Protein AF-A0A9P0ZNU1-F1 (afdb_monomer_lite)

Radius of gyration: 53.96 Å; chains: 1; bounding box: 95×59×157 Å

InterPro domains:
  IPR004827 Basic-leucine zipper domain [PF00170] (21-75)
  IPR004827 Basic-leucine zipper domain [PS00036] (26-41)
  IPR004827 Basic-leucine zipper domain [PS50217] (21-84)
  IPR004827 Basic-leucine zipper domain [SM00338] (19-83)
  IPR045314 G-box binding factor 1-like, bZIP domain, plant [cd14702] (24-75)
  IPR046347 Basic-leucine zipper domain superfamily [SSF57959] (23-77)

Foldseek 3Di:
DDDDDPDDDPPPVVVVVVVVVVVVVVCVVVVVVVVVVVVVVVVVVVVVVVVVVVVVVVVVVVVVVVVVVVVVVVVVVVVVVVVVVVVVVVVVVVVVVVVVVLVVLVVVVVVVPPDDDPDDDPPSVVCSVCVPPPPDPPDDPPDPCPPDDDD

Sequence (151 aa):
MSGTGKGGSSTCSEDEGRIEEEKRRKRMISNREAARRSRMKKQKLVADVTAEIGRLEAANSEIAVQIDEMSERYAVVAGQNSVLRAQELELGERLKCLNEVINQTSENADMEVGIRDDNDGDVTGCLLKRPWQIRFPILPIHAASSGLFKF

pLDDT: mean 80.41, std 20.68, range [43.19, 98.81]

Structure (mmCIF, N/CA/C/O backbone):
data_AF-A0A9P0ZNU1-F1
#
_entry.id   AF-A0A9P0ZNU1-F1
#
loop_
_atom_site.group_PDB
_atom_site.id
_atom_site.type_symbol
_atom_site.label_atom_id
_atom_site.label_alt_id
_atom_site.label_comp_id
_atom_site.label_asym_id
_atom_site.label_entity_id
_atom_site.label_seq_id
_atom_site.pdbx_PDB_ins_code
_atom_site.Cartn_x
_atom_site.Cartn_y
_atom_site.Cartn_z
_atom_site.occupancy
_atom_site.B_iso_or_equiv
_atom_site.auth_seq_id
_atom_site.auth_comp_id
_atom_site.auth_asym_id
_atom_site.auth_atom_id
_atom_site.pdbx_PDB_model_num
ATOM 1 N N . MET A 1 1 ? -25.022 -14.710 99.695 1.00 43.91 1 MET A N 1
ATOM 2 C CA . MET A 1 1 ? -24.036 -14.393 98.643 1.00 43.91 1 MET A CA 1
ATOM 3 C C . MET A 1 1 ? -24.737 -14.469 97.300 1.00 43.91 1 MET A C 1
ATOM 5 O O . MET A 1 1 ? -25.428 -15.445 97.058 1.00 43.91 1 MET A O 1
ATOM 9 N N . SER A 1 2 ? -24.543 -13.421 96.501 1.00 48.19 2 SER A N 1
ATOM 10 C CA . SER A 1 2 ? -24.620 -13.384 95.035 1.00 48.19 2 SER A CA 1
ATOM 11 C C . SER A 1 2 ? -25.975 -13.628 94.368 1.00 48.19 2 SER A C 1
ATOM 13 O O . SER A 1 2 ? -26.430 -14.752 94.191 1.00 48.19 2 SER A O 1
ATOM 15 N N . GLY A 1 3 ? -26.572 -12.517 93.931 1.00 59.84 3 GLY A N 1
ATOM 16 C CA . GLY A 1 3 ? -27.643 -12.511 92.948 1.00 59.84 3 GLY A CA 1
ATOM 17 C C . GLY A 1 3 ? -27.156 -12.865 91.545 1.00 59.84 3 GLY A C 1
ATOM 18 O O . GLY A 1 3 ? -25.962 -12.887 91.249 1.00 59.84 3 GLY A O 1
ATOM 19 N N . THR A 1 4 ? -28.109 -13.113 90.659 1.00 54.53 4 THR A N 1
ATOM 20 C CA . THR A 1 4 ? -27.866 -13.176 89.219 1.00 54.53 4 THR A CA 1
ATOM 21 C C . THR A 1 4 ? -29.057 -12.521 88.54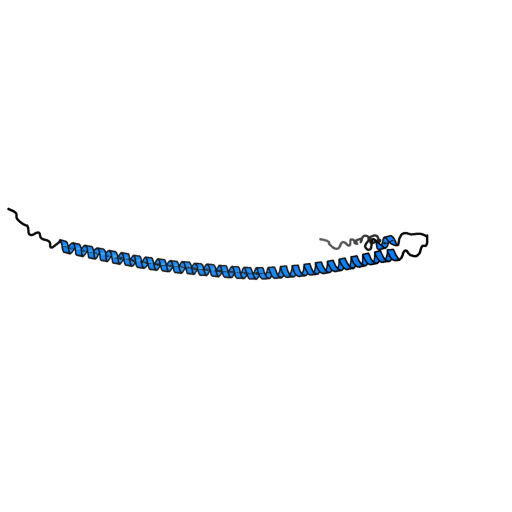3 1.00 54.53 4 THR A C 1
ATOM 23 O O . THR A 1 4 ? -30.175 -13.035 88.547 1.00 54.53 4 THR A O 1
ATOM 26 N N . GLY A 1 5 ? -28.818 -11.298 88.071 1.00 44.94 5 GLY A N 1
ATOM 27 C CA . GLY A 1 5 ? -29.798 -10.475 87.388 1.00 44.94 5 GLY A CA 1
ATOM 28 C C . GLY A 1 5 ? -30.218 -11.122 86.077 1.00 44.94 5 GLY A C 1
ATOM 29 O O . GLY A 1 5 ? -29.388 -11.491 85.247 1.00 44.94 5 GLY A O 1
ATOM 30 N N . LYS A 1 6 ? -31.530 -11.229 85.890 1.00 52.47 6 LYS A N 1
ATOM 31 C CA . LYS A 1 6 ? -32.159 -11.54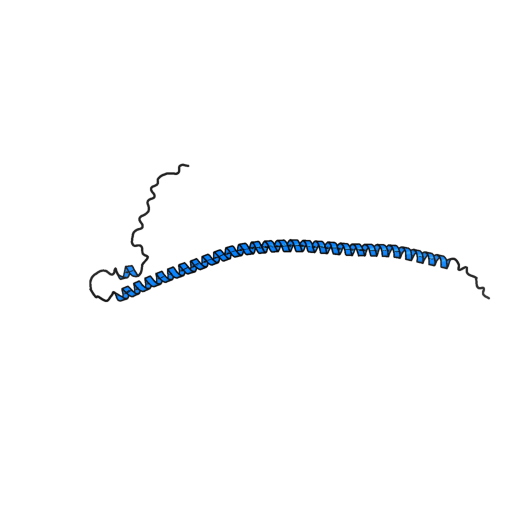8 84.615 1.00 52.47 6 LYS A CA 1
ATOM 32 C C . LYS A 1 6 ? -32.032 -10.309 83.725 1.00 52.47 6 LYS A C 1
ATOM 34 O O . LYS A 1 6 ? -32.871 -9.416 83.764 1.00 52.47 6 LYS A O 1
ATOM 39 N N . GLY A 1 7 ? -30.912 -10.222 83.011 1.00 45.34 7 GLY A N 1
ATOM 40 C CA . GLY A 1 7 ? -30.660 -9.188 82.014 1.00 45.34 7 GLY A CA 1
ATOM 41 C C . GLY A 1 7 ? -31.633 -9.347 80.852 1.00 45.34 7 GLY A C 1
ATOM 42 O O . GLY A 1 7 ? -31.682 -10.399 80.217 1.00 45.34 7 GLY A O 1
ATOM 43 N N . GLY A 1 8 ? -32.432 -8.311 80.603 1.00 54.59 8 GLY A N 1
ATOM 44 C CA . GLY A 1 8 ? -33.243 -8.209 79.399 1.00 54.59 8 GLY A CA 1
ATOM 45 C C . GLY A 1 8 ? -32.334 -8.224 78.174 1.00 54.59 8 GLY A C 1
ATOM 46 O O . GLY A 1 8 ? -31.553 -7.302 77.971 1.00 54.59 8 GLY A O 1
ATOM 47 N N . SER A 1 9 ? -32.432 -9.278 77.370 1.00 56.62 9 SER A N 1
ATOM 48 C CA . SER A 1 9 ? -31.778 -9.381 76.067 1.00 56.62 9 SER A CA 1
ATOM 49 C C . SER A 1 9 ? -32.861 -9.610 75.021 1.00 56.62 9 SER A C 1
ATOM 51 O O . SER A 1 9 ? -33.109 -10.730 74.592 1.00 56.62 9 SER A O 1
ATOM 53 N N . SER A 1 10 ? -33.594 -8.546 74.700 1.00 55.69 10 SER A N 1
ATOM 54 C CA . SER A 1 10 ? -34.576 -8.551 73.606 1.00 55.69 10 SER A CA 1
ATOM 55 C C . SER A 1 10 ? -34.302 -7.453 72.578 1.00 55.69 10 SER A C 1
ATOM 57 O O . SER A 1 10 ? -34.916 -7.459 71.523 1.00 55.69 10 SER A O 1
ATOM 59 N N . THR A 1 11 ? -33.372 -6.532 72.853 1.00 53.53 11 THR A N 1
ATOM 60 C CA . THR A 1 11 ? -33.060 -5.388 71.980 1.00 53.53 11 THR A CA 1
ATOM 61 C C . THR A 1 11 ? -31.822 -5.606 71.103 1.00 53.53 11 THR A C 1
ATOM 63 O O . THR A 1 11 ? -31.613 -4.859 70.156 1.00 53.53 11 THR A O 1
ATOM 66 N N . CYS A 1 12 ? -30.998 -6.623 71.386 1.00 56.50 12 CYS A N 1
ATOM 67 C CA . CYS A 1 12 ? -29.738 -6.862 70.669 1.00 56.50 12 CYS A CA 1
ATOM 68 C C . CYS A 1 12 ? -29.957 -7.545 69.303 1.00 56.50 12 CYS A C 1
ATOM 70 O O . CYS A 1 12 ? -29.311 -7.215 68.315 1.00 56.50 12 CYS A O 1
ATOM 72 N N . SER A 1 13 ? -30.924 -8.464 69.223 1.00 65.38 13 SER A N 1
ATOM 73 C CA . SER A 1 13 ? -31.186 -9.272 68.022 1.00 65.38 13 SER A CA 1
ATOM 74 C C . SER A 1 13 ? -31.839 -8.480 66.881 1.00 65.38 13 SER A C 1
ATOM 76 O O . SER A 1 13 ? -31.627 -8.777 65.707 1.00 65.38 13 SER A O 1
ATOM 78 N N . GLU A 1 14 ? -32.632 -7.461 67.214 1.00 69.38 14 GLU A N 1
ATOM 79 C CA . GLU A 1 14 ? -33.300 -6.601 66.229 1.00 69.38 14 GLU A CA 1
ATOM 80 C C . GLU A 1 14 ? -32.313 -5.646 65.544 1.00 69.38 14 GLU A C 1
ATOM 82 O O . GLU A 1 14 ? -32.436 -5.370 64.348 1.00 69.38 14 GLU A O 1
ATOM 87 N N . ASP A 1 15 ? -31.301 -5.176 66.277 1.00 77.06 15 ASP A N 1
ATOM 88 C CA . ASP A 1 15 ? -30.279 -4.269 65.751 1.00 77.06 15 ASP A CA 1
ATOM 89 C C . ASP A 1 15 ? -29.310 -5.000 64.803 1.00 77.06 15 ASP A C 1
ATOM 91 O O . ASP A 1 15 ? -28.988 -4.505 63.721 1.00 77.06 15 ASP A O 1
ATOM 95 N N . GLU A 1 16 ? -28.946 -6.248 65.123 1.00 81.88 16 GLU A N 1
ATOM 96 C CA . GLU A 1 16 ? -28.164 -7.116 64.230 1.00 81.88 16 GLU A CA 1
ATOM 97 C C . GLU A 1 16 ? -28.880 -7.385 62.893 1.00 81.88 16 GLU A C 1
ATOM 99 O O . GLU A 1 16 ? -28.259 -7.315 61.825 1.00 81.88 16 GLU A O 1
ATOM 104 N N . GLY A 1 17 ? -30.197 -7.624 62.924 1.00 87.56 17 GLY A N 1
ATOM 105 C CA . GLY A 1 17 ? -31.010 -7.819 61.719 1.00 87.56 17 GLY A CA 1
ATOM 106 C C . GLY A 1 17 ? -31.052 -6.582 60.816 1.00 87.56 17 GLY A C 1
ATOM 107 O O . GLY A 1 17 ? -30.893 -6.694 59.596 1.00 87.56 17 GLY A O 1
ATOM 108 N N . ARG A 1 18 ? -31.186 -5.386 61.407 1.00 88.62 18 ARG A N 1
ATOM 109 C CA . ARG A 1 18 ? -31.174 -4.107 60.673 1.00 88.62 18 ARG A CA 1
ATOM 110 C C . ARG A 1 18 ? -29.815 -3.819 60.035 1.00 88.62 18 ARG A C 1
ATOM 112 O O . ARG A 1 18 ? -29.761 -3.366 58.890 1.00 88.62 18 ARG A O 1
ATOM 119 N N . ILE A 1 19 ? -28.718 -4.123 60.731 1.00 92.25 19 ILE A N 1
ATOM 120 C CA . ILE A 1 19 ? -27.353 -3.969 60.204 1.00 92.25 19 ILE A CA 1
ATOM 121 C C . ILE A 1 19 ? -27.114 -4.909 59.011 1.00 92.25 19 ILE A C 1
ATOM 123 O O . ILE A 1 19 ? -26.535 -4.498 57.999 1.00 92.25 19 ILE A O 1
ATOM 127 N N . GLU A 1 20 ? -27.559 -6.166 59.087 1.00 93.62 20 GLU A N 1
ATOM 128 C CA . GLU A 1 20 ? -27.447 -7.115 57.971 1.00 93.62 20 GLU A CA 1
ATOM 129 C C . GLU A 1 20 ? -28.285 -6.694 56.756 1.00 93.62 20 GLU A C 1
ATOM 131 O O . GLU A 1 20 ? -27.804 -6.766 55.615 1.00 93.62 20 GLU A O 1
ATOM 136 N N . GLU A 1 21 ? -29.499 -6.184 56.973 1.00 94.75 21 GLU A N 1
ATOM 137 C CA . GLU A 1 21 ? -30.337 -5.638 55.903 1.00 94.75 21 GLU A CA 1
ATOM 138 C C . GLU A 1 21 ? -29.675 -4.425 55.230 1.00 94.75 21 GLU A C 1
ATOM 140 O O . GLU A 1 21 ? -29.601 -4.350 53.997 1.00 94.75 21 GLU A O 1
ATOM 145 N N . GLU A 1 22 ? -29.097 -3.511 56.011 1.00 95.62 22 GLU A N 1
ATOM 146 C CA . GLU A 1 22 ? -28.383 -2.352 55.480 1.00 95.62 22 GLU A CA 1
ATOM 147 C C . GLU A 1 22 ? -27.141 -2.768 54.672 1.00 95.62 22 GLU A C 1
ATOM 149 O O . GLU A 1 22 ? -26.922 -2.282 53.554 1.00 95.62 22 GLU A O 1
ATOM 154 N N . LYS A 1 23 ? -26.350 -3.730 55.171 1.00 96.56 23 LYS A N 1
ATOM 155 C CA . LYS A 1 23 ? -25.220 -4.320 54.431 1.00 96.56 23 LYS A CA 1
ATOM 156 C C . LYS A 1 23 ? -25.685 -4.978 53.134 1.00 96.56 23 LYS A C 1
ATOM 158 O O . LYS A 1 23 ? -25.010 -4.858 52.108 1.00 96.56 23 LYS A O 1
ATOM 163 N N . ARG A 1 24 ? -26.815 -5.692 53.144 1.00 96.06 24 ARG A N 1
ATOM 164 C CA . ARG A 1 24 ? -27.396 -6.312 51.943 1.00 96.06 24 ARG A CA 1
ATOM 165 C C . ARG A 1 24 ? -27.806 -5.249 5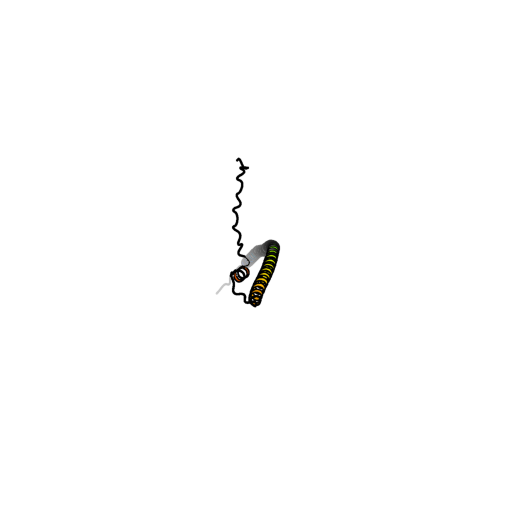0.927 1.00 96.06 24 ARG A C 1
ATOM 167 O O . ARG A 1 24 ? -27.450 -5.366 49.754 1.00 96.06 24 ARG A O 1
ATOM 174 N N . ARG A 1 25 ? -28.473 -4.181 51.372 1.00 96.62 25 ARG A N 1
ATOM 175 C CA . ARG A 1 25 ? -28.855 -3.040 50.528 1.00 96.62 25 ARG A CA 1
ATOM 176 C C . ARG A 1 25 ? -27.629 -2.376 49.899 1.00 96.62 25 ARG A C 1
ATOM 178 O O . ARG A 1 25 ? -27.599 -2.191 48.682 1.00 96.62 25 ARG A O 1
ATOM 185 N N . LYS A 1 26 ? -26.588 -2.093 50.690 1.00 97.44 26 LYS A N 1
ATOM 186 C CA . LYS A 1 26 ? -25.308 -1.539 50.206 1.00 97.44 26 LYS A CA 1
ATOM 187 C C . LYS A 1 26 ? -24.640 -2.457 49.176 1.00 97.44 26 LYS A C 1
ATOM 189 O O . LYS A 1 26 ? -24.207 -1.980 48.127 1.00 97.44 26 LYS A O 1
ATOM 194 N N . ARG A 1 27 ? -24.622 -3.776 49.415 1.00 97.25 27 ARG A N 1
ATOM 195 C CA . ARG A 1 27 ? -24.100 -4.774 48.461 1.00 97.25 27 ARG A CA 1
ATOM 196 C C . ARG A 1 27 ? -24.875 -4.781 47.144 1.00 97.25 27 ARG A C 1
ATOM 198 O O . ARG A 1 27 ? -24.242 -4.813 46.094 1.00 97.25 27 ARG A O 1
ATOM 205 N N . MET A 1 28 ? -26.206 -4.693 47.175 1.00 97.81 28 MET A N 1
ATOM 206 C CA . MET A 1 28 ? -27.012 -4.630 45.948 1.00 97.81 28 MET A CA 1
ATOM 207 C C . MET A 1 28 ? -26.718 -3.376 45.121 1.00 97.81 28 MET A C 1
ATOM 209 O O . MET A 1 28 ? -26.584 -3.471 43.904 1.00 97.81 28 MET A O 1
ATOM 213 N N . ILE A 1 29 ? -26.568 -2.215 45.765 1.00 97.56 29 ILE A N 1
ATOM 214 C CA . ILE A 1 29 ? -26.241 -0.962 45.068 1.00 97.56 29 ILE A CA 1
ATOM 215 C C . ILE A 1 29 ? -24.830 -1.037 44.471 1.00 97.56 29 ILE A C 1
ATOM 217 O O . ILE A 1 29 ? -24.657 -0.796 43.277 1.00 97.56 29 ILE A O 1
ATOM 221 N N . SER A 1 30 ? -23.841 -1.448 45.270 1.00 98.19 30 SER A N 1
ATOM 222 C CA . SER A 1 30 ? -22.449 -1.571 44.823 1.00 98.19 30 SER A CA 1
ATOM 223 C C . SER A 1 30 ? -22.293 -2.588 43.688 1.00 98.19 30 SER A C 1
ATOM 225 O O . SER A 1 30 ? -21.665 -2.289 42.673 1.00 98.19 30 SER A O 1
ATOM 227 N N . ASN A 1 31 ? -22.928 -3.761 43.791 1.00 98.38 31 ASN A N 1
ATOM 228 C CA . ASN A 1 31 ? -22.892 -4.779 42.741 1.00 98.38 31 ASN A CA 1
ATOM 229 C C . ASN A 1 31 ? -23.581 -4.292 41.460 1.00 98.38 31 ASN A C 1
ATOM 231 O O . ASN A 1 31 ? -23.035 -4.458 40.370 1.00 98.38 31 ASN A O 1
ATOM 235 N N . ARG A 1 32 ? -24.730 -3.614 41.584 1.00 98.19 32 ARG A N 1
ATOM 236 C CA . ARG A 1 32 ? -25.414 -2.999 40.440 1.00 98.19 32 ARG A CA 1
ATOM 237 C C . ARG A 1 32 ? -24.505 -2.006 39.723 1.00 98.19 32 ARG A C 1
ATOM 239 O O . ARG A 1 32 ? -24.425 -2.012 38.494 1.00 98.19 32 ARG A O 1
ATOM 246 N N . GLU A 1 33 ? -23.798 -1.171 40.473 1.00 98.25 33 GLU A N 1
ATOM 247 C CA . GLU A 1 33 ? -22.872 -0.201 39.902 1.00 98.25 33 GLU A CA 1
ATOM 248 C C . GLU A 1 33 ? -21.618 -0.865 39.316 1.00 98.25 33 GLU A C 1
ATOM 250 O O . GLU A 1 33 ? -21.144 -0.462 38.254 1.00 98.25 33 GLU A O 1
ATOM 255 N N . ALA A 1 34 ? -21.101 -1.921 39.946 1.00 98.12 34 ALA A N 1
ATOM 256 C CA . ALA A 1 34 ? -19.994 -2.717 39.423 1.00 98.12 34 ALA A CA 1
ATOM 257 C C . ALA A 1 34 ? -20.368 -3.411 38.103 1.00 98.12 34 ALA A C 1
ATOM 259 O O . ALA A 1 34 ? -19.616 -3.336 37.132 1.00 98.12 34 ALA A O 1
ATOM 260 N 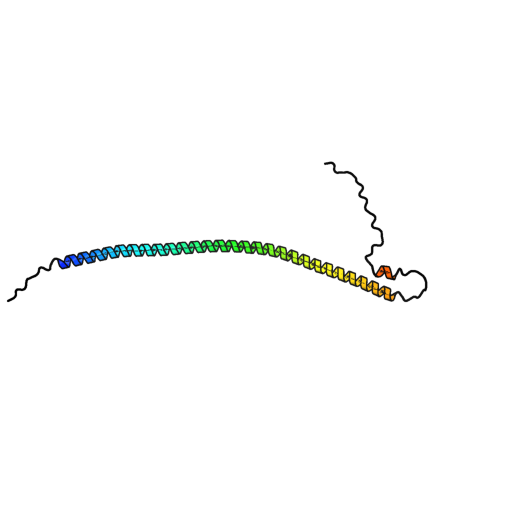N . ALA A 1 35 ? -21.559 -4.010 38.021 1.00 98.31 35 ALA A N 1
ATOM 261 C CA . ALA A 1 35 ? -22.080 -4.616 36.800 1.00 98.31 35 ALA A CA 1
ATOM 262 C C . ALA A 1 35 ? -22.245 -3.573 35.685 1.00 98.31 35 ALA A C 1
ATOM 264 O O . ALA A 1 35 ? -21.835 -3.817 34.549 1.00 98.31 35 ALA A O 1
ATOM 265 N N . ARG A 1 36 ? -22.774 -2.381 36.007 1.00 98.44 36 ARG A N 1
ATOM 266 C CA . ARG A 1 36 ? -22.858 -1.262 35.056 1.00 98.44 36 ARG A CA 1
ATOM 267 C C . ARG A 1 36 ? -21.471 -0.848 34.559 1.00 98.44 36 ARG A C 1
ATOM 269 O O . ARG A 1 36 ? -21.272 -0.767 33.351 1.00 98.44 36 ARG A O 1
ATOM 276 N N . ARG A 1 37 ? -20.510 -0.625 35.463 1.00 98.50 37 ARG A N 1
ATOM 277 C CA . ARG A 1 37 ? -19.126 -0.253 35.116 1.00 98.50 37 ARG A CA 1
ATOM 278 C C . ARG A 1 37 ? -18.451 -1.306 34.240 1.00 98.50 37 ARG A C 1
ATOM 280 O O . ARG A 1 37 ? -17.814 -0.953 33.253 1.00 98.50 37 ARG A O 1
ATOM 287 N N . SER A 1 38 ? -18.646 -2.584 34.553 1.00 98.56 38 SER A N 1
ATOM 288 C CA . SER A 1 38 ? -18.120 -3.699 33.761 1.00 98.56 38 SER A CA 1
ATOM 289 C C . SER A 1 38 ? -18.692 -3.709 32.338 1.00 98.56 38 SER A C 1
ATOM 291 O O . SER A 1 38 ? -17.933 -3.765 31.368 1.00 98.56 38 SER A O 1
ATOM 293 N N . ARG A 1 39 ? -20.017 -3.543 32.190 1.00 98.50 39 ARG A N 1
ATOM 294 C CA . ARG A 1 39 ? -20.670 -3.430 30.873 1.00 98.50 39 ARG A CA 1
ATOM 295 C C . ARG A 1 39 ? -20.146 -2.236 30.077 1.00 98.50 39 ARG A C 1
ATOM 297 O O . ARG A 1 39 ? -19.776 -2.411 28.921 1.00 98.50 39 ARG A O 1
ATOM 304 N N . MET A 1 40 ? -20.043 -1.061 30.703 1.00 98.50 40 MET A N 1
ATOM 305 C CA . MET A 1 40 ? -19.509 0.142 30.052 1.00 98.50 40 MET A CA 1
ATOM 306 C C . MET A 1 40 ? -18.057 -0.044 29.599 1.00 98.50 40 MET A C 1
ATOM 308 O O . MET A 1 40 ? -17.718 0.332 28.481 1.00 98.50 40 MET A O 1
ATOM 312 N N . LYS A 1 41 ? -17.202 -0.667 30.424 1.00 98.56 41 LYS A N 1
ATOM 313 C CA . LYS A 1 41 ? -15.807 -0.958 30.058 1.00 98.56 41 LYS A CA 1
ATOM 314 C C . LYS A 1 41 ? -15.729 -1.876 28.837 1.00 98.56 41 LYS A C 1
ATOM 316 O O . LYS A 1 41 ? -14.944 -1.612 27.932 1.00 98.56 41 LYS A O 1
ATOM 321 N N . LYS A 1 42 ? -16.556 -2.927 28.793 1.00 98.56 42 LYS A N 1
ATOM 322 C CA . LYS A 1 42 ? -16.610 -3.842 27.644 1.00 98.56 42 LYS A CA 1
ATOM 323 C C . LYS A 1 42 ? -17.124 -3.141 26.384 1.00 98.56 42 LYS A C 1
ATOM 325 O O . LYS A 1 42 ? -16.554 -3.344 25.321 1.00 98.56 42 LYS A O 1
ATOM 330 N N . GLN A 1 43 ? -18.148 -2.295 26.504 1.00 98.62 43 GLN A N 1
ATOM 331 C CA . GLN A 1 43 ? -18.674 -1.523 25.375 1.00 98.62 43 GLN A CA 1
ATOM 332 C C . GLN A 1 43 ? -17.630 -0.550 24.816 1.00 98.62 43 GLN A C 1
ATOM 334 O O . GLN A 1 43 ? -17.464 -0.480 23.603 1.00 98.62 43 GLN A O 1
ATOM 339 N N . LYS A 1 44 ? -16.889 0.142 25.691 1.00 98.50 44 LYS A N 1
ATOM 340 C CA . LYS A 1 44 ? -15.789 1.016 25.276 1.00 98.50 44 LYS A CA 1
ATOM 341 C C . LYS A 1 44 ? -14.708 0.239 24.524 1.00 98.50 44 LYS A C 1
ATOM 343 O O . LYS A 1 44 ? -14.342 0.645 23.436 1.00 98.50 44 LYS A O 1
ATOM 348 N N . LEU A 1 45 ? -14.268 -0.907 25.049 1.00 98.69 45 LEU A N 1
ATOM 349 C CA . LEU A 1 45 ? -13.262 -1.735 24.376 1.00 98.69 45 LEU A CA 1
ATOM 350 C C . LEU A 1 45 ? -13.709 -2.167 22.970 1.00 98.69 45 LEU A C 1
ATOM 352 O O . LEU A 1 45 ? -12.917 -2.125 22.037 1.00 98.69 45 LEU A O 1
ATOM 356 N N . VAL A 1 46 ? -14.973 -2.573 22.816 1.00 98.69 46 VAL A N 1
ATOM 357 C CA . VAL A 1 46 ? -15.522 -2.939 21.501 1.00 98.69 46 VAL A CA 1
ATOM 358 C C . VAL A 1 46 ? -15.511 -1.739 20.553 1.00 98.69 46 VAL A C 1
ATOM 360 O O . VAL A 1 46 ? -15.112 -1.890 19.401 1.00 98.69 46 VAL A O 1
ATOM 363 N N . ALA A 1 47 ? -15.908 -0.556 21.026 1.00 98.69 47 ALA A N 1
ATOM 364 C CA . ALA A 1 47 ? -15.875 0.664 20.224 1.00 98.69 47 ALA A CA 1
ATOM 365 C C . ALA A 1 47 ? -14.442 1.040 19.811 1.00 98.69 47 ALA A C 1
ATOM 367 O O . ALA A 1 47 ? -14.208 1.304 18.635 1.00 98.69 47 ALA A O 1
ATOM 368 N N . ASP A 1 48 ? -13.491 0.990 20.747 1.00 98.69 48 ASP A N 1
ATOM 369 C CA . ASP A 1 48 ? -12.083 1.317 20.508 1.00 98.69 48 ASP A CA 1
ATOM 370 C C . ASP A 1 48 ? -11.471 0.375 19.451 1.00 98.69 48 ASP A C 1
ATOM 372 O O . ASP A 1 48 ? -10.851 0.835 18.495 1.00 98.69 48 ASP A O 1
ATOM 376 N N . VAL A 1 49 ? -11.703 -0.941 19.560 1.00 98.69 49 VAL A N 1
ATOM 377 C CA . VAL A 1 49 ? -11.210 -1.920 18.570 1.00 98.69 49 VAL A CA 1
ATOM 378 C C . VAL A 1 49 ? -11.892 -1.746 17.212 1.00 98.69 49 VAL A C 1
ATOM 380 O O . VAL A 1 49 ? -11.233 -1.855 16.185 1.00 98.69 49 VAL A O 1
ATOM 383 N N . THR A 1 50 ? -13.191 -1.442 17.180 1.00 98.69 50 THR A N 1
ATOM 384 C CA . THR A 1 50 ? -13.912 -1.195 15.917 1.00 98.69 50 THR A CA 1
ATOM 385 C C . THR A 1 50 ? -13.371 0.046 15.204 1.00 98.69 50 THR A C 1
ATOM 387 O O . THR A 1 50 ? -13.184 0.028 13.990 1.00 98.69 50 THR A O 1
ATOM 390 N N . ALA A 1 51 ? -13.078 1.112 15.955 1.00 98.69 51 ALA A N 1
ATOM 391 C CA . ALA A 1 51 ? -12.456 2.313 15.410 1.00 98.69 51 ALA A CA 1
ATOM 392 C C . ALA A 1 51 ? -11.056 2.019 14.854 1.00 98.69 51 ALA A C 1
ATOM 394 O O . ALA A 1 51 ? -10.709 2.498 13.775 1.00 98.69 51 ALA A O 1
ATOM 395 N N . GLU A 1 52 ? -10.274 1.195 15.555 1.00 98.75 52 GLU A N 1
ATOM 396 C CA . GLU A 1 52 ? -8.940 0.804 15.105 1.00 98.75 52 GLU A CA 1
ATOM 397 C C . GLU A 1 52 ? -8.977 -0.056 13.835 1.00 98.75 52 GLU A C 1
ATOM 399 O O . GLU A 1 52 ? -8.176 0.170 12.931 1.00 98.75 52 GLU A O 1
ATOM 404 N N . ILE A 1 53 ? -9.938 -0.979 13.718 1.00 98.81 53 ILE A N 1
ATOM 405 C CA . ILE A 1 53 ? -10.170 -1.736 12.478 1.00 98.81 53 ILE A CA 1
ATOM 406 C C . ILE A 1 53 ? -10.437 -0.774 11.320 1.00 98.81 53 ILE A C 1
ATOM 408 O O . ILE A 1 53 ? -9.735 -0.840 10.317 1.00 98.81 53 ILE A O 1
ATOM 412 N N . GLY A 1 54 ? -11.367 0.173 11.480 1.00 98.69 54 GLY A N 1
ATOM 413 C CA . GLY A 1 54 ? -11.675 1.142 10.423 1.00 98.69 54 GLY A CA 1
ATOM 414 C C . GLY A 1 54 ? -10.472 2.009 10.033 1.00 98.69 54 GLY A C 1
ATOM 415 O O . GLY A 1 54 ? -10.248 2.277 8.854 1.00 98.69 54 GLY A O 1
ATOM 416 N N . ARG A 1 55 ? -9.644 2.408 11.008 1.00 98.75 55 ARG A N 1
ATOM 417 C CA . ARG A 1 55 ? -8.395 3.143 10.751 1.00 98.75 55 ARG A CA 1
ATOM 418 C C . ARG A 1 55 ? -7.405 2.308 9.935 1.00 98.75 55 ARG A C 1
ATOM 420 O O . ARG A 1 55 ? -6.786 2.829 9.009 1.00 98.75 55 ARG A O 1
ATOM 427 N N . LEU A 1 56 ? -7.242 1.033 10.286 1.00 98.81 56 LEU A N 1
ATOM 428 C CA . LEU A 1 56 ? -6.348 0.114 9.583 1.00 98.81 56 LEU A CA 1
ATOM 429 C C . LEU A 1 56 ? -6.855 -0.216 8.177 1.00 98.81 56 LEU A C 1
ATOM 431 O O . LEU A 1 56 ? -6.052 -0.259 7.253 1.00 98.81 56 LEU A O 1
ATOM 435 N N . GLU A 1 57 ? -8.162 -0.397 7.993 1.00 98.81 57 GLU A N 1
ATOM 436 C CA . GLU A 1 57 ? -8.776 -0.610 6.678 1.00 98.81 57 GLU A CA 1
ATOM 437 C C . GLU A 1 57 ? -8.552 0.589 5.751 1.00 98.81 57 GLU A C 1
ATOM 439 O O . GLU A 1 57 ? -8.129 0.410 4.608 1.00 98.81 57 GLU A O 1
ATOM 444 N N . ALA A 1 58 ? -8.749 1.812 6.256 1.00 98.62 58 ALA A N 1
ATOM 445 C CA . ALA A 1 58 ? -8.480 3.031 5.498 1.00 98.62 58 ALA A CA 1
ATOM 446 C C . ALA A 1 58 ? -6.998 3.145 5.103 1.00 98.62 58 ALA A C 1
ATOM 448 O O . ALA A 1 58 ? -6.690 3.371 3.934 1.00 98.62 58 ALA A O 1
ATOM 449 N N . ALA A 1 59 ? -6.083 2.918 6.052 1.00 98.62 59 ALA A N 1
ATOM 450 C CA . ALA A 1 59 ? -4.646 2.943 5.782 1.00 98.62 59 ALA A CA 1
ATOM 451 C C . ALA A 1 59 ? -4.226 1.862 4.771 1.00 98.62 59 ALA A C 1
ATOM 453 O O . ALA A 1 59 ? -3.403 2.115 3.897 1.00 98.62 59 ALA A O 1
ATOM 454 N N . ASN A 1 60 ? -4.804 0.662 4.857 1.00 98.69 60 ASN A N 1
ATOM 455 C CA . ASN A 1 60 ? -4.515 -0.420 3.921 1.00 98.69 60 ASN A CA 1
ATOM 456 C C . ASN A 1 60 ? -4.999 -0.081 2.502 1.00 98.69 60 ASN A C 1
ATOM 458 O O . ASN A 1 60 ? -4.274 -0.291 1.534 1.00 98.69 60 ASN A O 1
ATOM 462 N N . SER A 1 61 ? -6.192 0.510 2.379 1.00 98.56 61 SER A N 1
ATOM 463 C CA . SER A 1 61 ? -6.702 0.992 1.092 1.00 98.56 61 SER A CA 1
ATOM 464 C C . SER A 1 61 ? -5.816 2.086 0.494 1.00 98.56 61 SER A C 1
ATOM 466 O O . SER A 1 61 ? -5.591 2.090 -0.712 1.00 98.56 61 SER A O 1
ATOM 468 N N . GLU A 1 62 ? -5.314 3.010 1.312 1.00 98.62 62 GLU A N 1
ATOM 469 C CA . GLU A 1 62 ? -4.404 4.063 0.855 1.00 98.62 62 GLU A CA 1
ATOM 470 C C . GLU A 1 62 ? -3.074 3.479 0.359 1.00 98.62 62 GLU A C 1
ATOM 472 O O . GLU A 1 62 ? -2.612 3.825 -0.727 1.00 98.62 62 GLU A O 1
ATOM 477 N N . ILE A 1 63 ? -2.487 2.543 1.112 1.00 98.69 63 ILE A N 1
ATOM 478 C CA . ILE A 1 63 ? -1.252 1.852 0.718 1.00 98.69 63 ILE A CA 1
ATOM 479 C C . ILE A 1 63 ? -1.448 1.091 -0.597 1.00 98.69 63 ILE A C 1
ATOM 481 O O . ILE A 1 63 ? -0.571 1.139 -1.455 1.00 98.69 63 ILE A O 1
ATOM 485 N N . ALA A 1 64 ? -2.589 0.422 -0.787 1.00 98.69 64 ALA A N 1
ATOM 486 C CA . ALA A 1 64 ? -2.887 -0.282 -2.032 1.00 98.69 64 ALA A CA 1
ATOM 487 C C . ALA A 1 64 ? -2.871 0.669 -3.243 1.00 98.69 64 ALA A C 1
ATOM 489 O O . ALA A 1 64 ? -2.195 0.389 -4.229 1.00 98.69 64 ALA A O 1
ATOM 490 N N . VAL A 1 65 ? -3.514 1.837 -3.131 1.00 98.62 65 VAL A N 1
ATOM 491 C CA . VAL A 1 65 ? -3.494 2.862 -4.190 1.00 98.62 65 VAL A CA 1
ATOM 492 C C . VAL A 1 65 ? -2.070 3.351 -4.471 1.00 98.62 65 VAL A C 1
ATOM 494 O O . VAL A 1 65 ? -1.680 3.485 -5.629 1.00 98.62 65 VAL A O 1
ATOM 497 N N . GLN A 1 66 ? -1.264 3.577 -3.429 1.00 98.62 66 GLN A N 1
ATOM 498 C CA . GLN A 1 66 ? 0.133 3.993 -3.596 1.00 98.62 66 GLN A CA 1
ATOM 499 C C . GLN A 1 66 ? 0.983 2.922 -4.294 1.00 98.62 66 GLN A C 1
ATOM 501 O O . GLN A 1 66 ? 1.863 3.260 -5.088 1.00 98.62 66 GLN A O 1
ATOM 506 N N . ILE A 1 67 ? 0.737 1.639 -4.014 1.00 98.69 67 ILE A N 1
ATOM 507 C CA . ILE A 1 67 ? 1.416 0.521 -4.682 1.00 98.69 67 ILE A CA 1
ATOM 508 C C . ILE A 1 67 ? 1.070 0.500 -6.169 1.00 98.69 67 ILE A C 1
ATOM 510 O O . ILE A 1 67 ? 1.976 0.349 -6.992 1.00 98.69 67 ILE A O 1
ATOM 514 N N . ASP A 1 68 ? -0.202 0.676 -6.518 1.00 98.56 68 ASP A N 1
ATOM 515 C CA . ASP A 1 68 ? -0.651 0.679 -7.911 1.00 98.56 68 ASP A CA 1
ATOM 516 C C . ASP A 1 68 ? -0.020 1.843 -8.686 1.00 98.56 68 ASP A C 1
ATOM 518 O O . ASP A 1 68 ? 0.602 1.636 -9.732 1.00 98.56 68 ASP A O 1
ATOM 522 N N . GLU A 1 69 ? -0.071 3.053 -8.123 1.00 98.50 69 GLU A N 1
ATOM 523 C CA . GLU A 1 69 ? 0.551 4.240 -8.715 1.00 98.50 69 GLU A CA 1
ATOM 524 C C . GLU A 1 69 ? 2.067 4.055 -8.890 1.00 98.50 69 GLU A C 1
ATOM 526 O O . GLU A 1 69 ? 2.653 4.421 -9.915 1.00 98.50 69 GLU A O 1
ATOM 531 N N . MET A 1 70 ? 2.732 3.458 -7.896 1.00 98.62 70 MET A N 1
ATOM 532 C CA . MET A 1 70 ? 4.167 3.213 -7.979 1.00 98.62 70 MET A CA 1
ATOM 533 C C . MET A 1 70 ? 4.533 2.134 -8.987 1.00 98.62 70 MET A C 1
ATOM 535 O O . MET A 1 70 ? 5.563 2.254 -9.653 1.00 98.62 70 MET A O 1
ATOM 539 N N . SER A 1 71 ? 3.687 1.121 -9.136 1.00 98.62 71 SER A N 1
ATOM 540 C CA . SER A 1 71 ? 3.850 0.067 -10.134 1.00 98.62 71 SER A CA 1
ATOM 541 C C . SER A 1 71 ? 3.733 0.627 -11.551 1.00 98.62 71 SER A C 1
ATOM 543 O O . SER A 1 71 ? 4.561 0.304 -12.405 1.00 98.62 71 SER A O 1
ATOM 545 N N . GLU A 1 72 ? 2.779 1.532 -11.794 1.00 98.50 72 GLU A N 1
ATOM 546 C CA . GLU A 1 72 ? 2.647 2.230 -13.076 1.00 98.50 72 GLU A CA 1
ATOM 547 C C . GLU A 1 72 ? 3.883 3.089 -13.377 1.00 98.50 72 GLU A C 1
ATOM 549 O O . GLU A 1 72 ? 4.499 2.957 -14.440 1.00 98.50 72 GLU A O 1
ATOM 554 N N . ARG A 1 73 ? 4.322 3.914 -12.416 1.00 98.56 73 ARG A N 1
ATOM 555 C CA . ARG A 1 73 ? 5.541 4.728 -12.564 1.00 98.56 73 ARG A CA 1
ATOM 556 C C . ARG A 1 73 ? 6.778 3.866 -12.825 1.00 98.56 73 ARG A C 1
ATOM 558 O O . ARG A 1 73 ? 7.602 4.210 -13.673 1.00 98.56 73 ARG A O 1
ATOM 565 N N . TYR A 1 74 ? 6.906 2.738 -12.129 1.00 98.69 74 TYR A N 1
ATOM 566 C CA . TYR A 1 74 ? 7.999 1.794 -12.344 1.00 98.69 74 TYR A CA 1
ATOM 567 C C . TYR A 1 74 ? 7.975 1.207 -13.759 1.00 98.69 74 TYR A C 1
ATOM 569 O O . TYR A 1 74 ? 9.019 1.158 -14.408 1.00 98.69 74 TYR A O 1
ATOM 577 N N . ALA A 1 75 ? 6.802 0.818 -14.269 1.00 98.62 75 ALA A N 1
ATOM 578 C CA . ALA A 1 75 ? 6.664 0.279 -15.620 1.00 98.62 75 ALA A CA 1
ATOM 579 C C . ALA A 1 75 ? 7.126 1.280 -16.693 1.00 98.62 75 ALA A C 1
ATOM 581 O O . ALA A 1 75 ? 7.839 0.900 -17.625 1.00 98.62 75 ALA A O 1
ATOM 582 N N . VAL A 1 76 ? 6.801 2.567 -16.527 1.00 98.56 76 VAL A N 1
ATOM 583 C CA . VAL A 1 76 ? 7.269 3.636 -17.425 1.00 98.56 76 VAL A CA 1
ATOM 584 C C . VAL A 1 76 ? 8.796 3.728 -17.423 1.00 98.56 76 VAL A C 1
ATOM 586 O O . VAL A 1 76 ? 9.420 3.705 -18.487 1.00 98.56 76 VAL A O 1
ATOM 589 N N . VAL A 1 77 ? 9.415 3.786 -16.241 1.00 98.62 77 VAL A N 1
ATOM 590 C CA . VAL A 1 77 ? 10.879 3.878 -16.108 1.00 98.62 77 VAL A CA 1
ATOM 591 C C . VAL A 1 77 ? 11.569 2.624 -16.653 1.00 98.62 77 VAL A C 1
ATOM 593 O O . VAL A 1 77 ? 12.590 2.727 -17.333 1.00 98.62 77 VAL A O 1
ATOM 596 N N . ALA A 1 78 ? 11.009 1.438 -16.409 1.00 98.69 78 ALA A N 1
ATOM 597 C CA . ALA A 1 78 ? 11.523 0.183 -16.948 1.00 98.69 78 ALA A CA 1
ATOM 598 C C . ALA A 1 78 ? 11.483 0.169 -18.486 1.00 98.69 78 ALA A C 1
ATOM 600 O O . ALA A 1 78 ? 12.464 -0.219 -19.124 1.00 98.69 78 ALA A O 1
ATOM 601 N N . GLY A 1 79 ? 10.395 0.664 -19.086 1.00 98.69 79 GLY A N 1
ATOM 602 C CA . GLY A 1 79 ? 10.280 0.830 -20.534 1.00 98.69 79 GLY A CA 1
ATOM 603 C C . GLY A 1 79 ? 11.338 1.781 -21.099 1.00 98.69 79 GLY A C 1
ATOM 604 O O . GLY A 1 79 ? 12.037 1.435 -22.051 1.00 98.69 79 GLY A O 1
ATOM 605 N N . GLN A 1 80 ? 11.529 2.943 -20.471 1.00 98.62 80 GLN A N 1
ATOM 606 C CA . GLN A 1 80 ? 12.580 3.893 -20.856 1.00 98.62 80 GLN A CA 1
ATOM 607 C C . GLN A 1 80 ? 13.980 3.273 -20.753 1.00 98.62 80 GLN A C 1
ATOM 609 O O . GLN A 1 80 ? 14.796 3.439 -21.659 1.00 98.62 80 GLN A O 1
ATOM 614 N N . ASN A 1 81 ? 14.255 2.511 -19.690 1.00 98.62 81 ASN A N 1
ATOM 615 C CA . ASN A 1 81 ? 15.530 1.815 -19.526 1.00 98.62 81 ASN A CA 1
ATOM 616 C C . ASN A 1 81 ? 15.768 0.799 -20.653 1.00 98.62 81 ASN A C 1
ATOM 618 O O . ASN A 1 81 ? 16.866 0.739 -21.202 1.00 98.62 81 ASN A O 1
ATOM 622 N N . SER A 1 82 ? 14.733 0.048 -21.042 1.00 98.69 82 SER A N 1
ATOM 623 C CA . SER A 1 82 ? 14.811 -0.899 -22.158 1.00 98.69 82 SER A CA 1
ATOM 624 C C . SER A 1 82 ? 15.152 -0.206 -23.478 1.00 98.69 82 SER A C 1
ATOM 626 O O . SER A 1 82 ? 15.973 -0.718 -24.236 1.00 98.69 82 SER A O 1
ATOM 628 N N . VAL A 1 83 ? 14.549 0.956 -23.752 1.00 98.62 83 VAL A N 1
ATOM 629 C CA . VAL A 1 83 ? 14.854 1.747 -24.956 1.00 98.62 83 VAL A CA 1
ATOM 630 C C . VAL A 1 83 ? 16.303 2.224 -24.938 1.00 98.62 83 VAL A C 1
ATOM 632 O O . VAL A 1 83 ? 17.009 2.054 -25.928 1.00 98.62 83 VAL A O 1
ATOM 635 N N . LEU A 1 84 ? 16.772 2.764 -23.810 1.00 98.75 84 LEU A N 1
ATOM 636 C CA . LEU A 1 84 ? 18.154 3.230 -23.676 1.00 98.75 84 LEU A CA 1
ATOM 637 C C . LEU A 1 84 ? 19.166 2.097 -23.882 1.00 98.75 84 LEU A C 1
ATOM 639 O O . LEU A 1 84 ? 20.154 2.291 -24.582 1.00 98.75 84 LEU A O 1
ATOM 643 N N . ARG A 1 85 ? 18.902 0.900 -23.342 1.00 98.62 85 ARG A N 1
ATOM 644 C CA . ARG A 1 85 ? 19.758 -0.278 -23.565 1.00 98.62 85 ARG A CA 1
ATOM 645 C C . ARG A 1 85 ? 19.771 -0.731 -25.024 1.00 98.62 85 ARG A C 1
ATOM 647 O O . ARG A 1 85 ? 20.816 -1.127 -25.528 1.00 98.62 85 ARG A O 1
ATOM 654 N N . ALA A 1 86 ? 18.631 -0.668 -25.713 1.00 98.56 86 ALA A N 1
ATOM 655 C CA . ALA A 1 86 ? 18.576 -0.979 -27.140 1.00 98.56 86 ALA A CA 1
ATOM 656 C C . ALA A 1 86 ? 19.394 0.029 -27.966 1.00 98.56 86 ALA A C 1
ATOM 658 O O . ALA A 1 86 ? 20.142 -0.370 -28.854 1.00 98.56 86 ALA A O 1
ATOM 659 N N . GLN A 1 87 ? 19.304 1.321 -27.635 1.00 98.56 87 GLN A N 1
ATOM 660 C CA . GLN A 1 87 ? 20.099 2.372 -28.276 1.00 98.56 87 GLN A CA 1
ATOM 661 C C . GLN A 1 87 ? 21.598 2.218 -27.996 1.00 98.56 87 GLN A C 1
ATOM 663 O O . GLN A 1 87 ? 22.407 2.384 -28.904 1.00 98.56 87 GLN A O 1
ATOM 668 N N . GLU A 1 88 ? 21.976 1.885 -26.760 1.00 98.50 88 GLU A N 1
ATOM 669 C CA . GLU A 1 88 ? 23.362 1.581 -26.393 1.00 98.50 88 GLU A CA 1
ATOM 670 C C . GLU A 1 88 ? 23.920 0.443 -27.255 1.00 98.50 88 GLU A C 1
ATOM 672 O O . GLU A 1 88 ? 25.003 0.580 -27.826 1.00 98.50 88 GLU A O 1
ATOM 677 N N . LEU A 1 89 ? 23.160 -0.649 -27.395 1.00 98.44 89 LEU A N 1
ATOM 678 C CA . LEU A 1 89 ? 23.555 -1.792 -28.212 1.00 98.44 89 LEU A CA 1
ATOM 679 C C . LEU A 1 89 ? 23.712 -1.402 -29.686 1.00 98.44 89 LEU A C 1
ATOM 681 O O . LEU A 1 89 ? 24.756 -1.677 -30.272 1.00 98.44 89 LEU A O 1
ATOM 685 N N . GLU A 1 90 ? 22.725 -0.714 -30.267 1.00 98.38 90 GLU A N 1
ATOM 686 C CA . GLU A 1 90 ? 22.771 -0.276 -31.667 1.00 98.38 90 GLU A CA 1
ATOM 687 C C . GLU A 1 90 ? 23.985 0.625 -31.941 1.00 98.38 90 GLU A C 1
ATOM 689 O O . GLU A 1 90 ? 24.705 0.444 -32.926 1.00 98.38 90 GLU A O 1
ATOM 694 N N . LEU A 1 91 ? 24.234 1.608 -31.071 1.00 98.50 91 LEU A N 1
ATOM 695 C CA . LEU A 1 91 ? 25.382 2.502 -31.206 1.00 98.50 91 LEU A CA 1
ATOM 696 C C . LEU A 1 91 ? 26.706 1.746 -31.042 1.00 98.50 91 LEU A C 1
ATOM 698 O O . LEU A 1 91 ? 27.654 2.021 -31.781 1.00 98.50 91 LEU A O 1
ATOM 702 N N . GLY A 1 92 ? 26.765 0.778 -30.124 1.00 98.31 92 GLY A N 1
ATOM 703 C CA . GLY A 1 92 ? 27.919 -0.099 -29.938 1.00 98.31 92 GLY A CA 1
ATOM 704 C C . GLY A 1 92 ? 28.215 -0.955 -31.172 1.00 98.31 92 GLY A C 1
ATOM 705 O O . GLY A 1 92 ? 29.364 -1.027 -31.610 1.00 98.31 92 GLY A O 1
ATOM 706 N N . GLU A 1 93 ? 27.187 -1.546 -31.782 1.00 98.19 93 GLU A N 1
ATOM 707 C CA . GLU A 1 93 ? 27.307 -2.312 -33.028 1.00 98.19 93 GLU A CA 1
ATOM 708 C C . GLU A 1 93 ? 27.775 -1.428 -34.185 1.00 98.19 93 GLU A C 1
ATOM 710 O O . GLU A 1 93 ? 28.742 -1.770 -34.867 1.00 98.19 93 GLU A O 1
ATOM 715 N N . ARG A 1 94 ? 27.172 -0.245 -34.365 1.00 97.81 94 ARG A N 1
ATOM 716 C CA . ARG A 1 94 ? 27.596 0.720 -35.393 1.00 97.81 94 ARG A CA 1
ATOM 717 C C . ARG A 1 94 ? 29.053 1.135 -35.220 1.00 97.81 94 ARG A C 1
ATOM 719 O O . ARG A 1 94 ? 29.794 1.179 -36.201 1.00 97.81 94 ARG A O 1
ATOM 726 N N . LEU A 1 95 ? 29.476 1.428 -33.989 1.00 97.50 95 LEU A N 1
ATOM 727 C CA . LEU A 1 95 ? 30.861 1.786 -33.689 1.00 97.50 95 LEU A CA 1
ATOM 728 C C . LEU A 1 95 ? 31.814 0.639 -34.033 1.00 97.50 95 LEU A C 1
ATOM 730 O O . LEU A 1 95 ? 32.852 0.872 -34.653 1.00 97.50 95 LEU A O 1
ATOM 734 N N . LYS A 1 96 ? 31.451 -0.596 -33.671 1.00 96.44 96 LYS A N 1
ATOM 735 C CA . LYS A 1 96 ? 32.234 -1.789 -33.993 1.00 96.44 96 LYS A CA 1
ATOM 736 C C . LYS A 1 96 ? 32.366 -1.976 -35.505 1.00 96.44 96 LYS A C 1
ATOM 738 O O . LYS A 1 96 ? 33.487 -2.124 -35.979 1.00 96.44 96 LYS A O 1
ATOM 743 N N . CYS A 1 97 ? 31.268 -1.886 -36.257 1.00 95.94 97 CYS A N 1
ATOM 744 C CA . CYS A 1 97 ? 31.292 -1.977 -37.718 1.00 95.94 97 CYS A CA 1
ATOM 745 C C . CYS A 1 97 ? 32.179 -0.896 -38.349 1.00 95.94 97 CYS A C 1
ATOM 747 O O . CYS A 1 97 ? 32.979 -1.192 -39.232 1.00 95.94 97 CYS A O 1
ATOM 749 N N . LEU A 1 98 ? 32.085 0.356 -37.886 1.00 93.88 98 LEU A N 1
ATOM 750 C CA . LEU A 1 98 ? 32.954 1.431 -38.373 1.00 93.88 98 LEU A CA 1
ATOM 751 C C . LEU A 1 98 ? 34.429 1.144 -38.075 1.00 93.88 98 LEU A C 1
ATOM 753 O O . LEU A 1 98 ? 35.276 1.349 -38.939 1.00 93.88 98 LEU A O 1
ATOM 757 N N . ASN A 1 99 ? 34.740 0.643 -36.880 1.00 92.44 99 ASN A N 1
ATOM 758 C CA . ASN A 1 99 ? 36.104 0.283 -36.509 1.00 92.44 99 ASN A CA 1
ATOM 759 C C . ASN A 1 99 ? 36.644 -0.889 -37.348 1.00 92.44 99 ASN A C 1
ATOM 761 O O . ASN A 1 99 ? 37.798 -0.864 -37.762 1.00 92.44 99 ASN A O 1
ATOM 765 N N . GLU A 1 100 ? 35.808 -1.886 -37.651 1.00 92.31 100 GLU A N 1
ATOM 766 C CA . GLU A 1 100 ? 36.152 -2.993 -38.553 1.00 92.31 100 GLU A CA 1
ATOM 767 C C . GLU A 1 100 ? 36.470 -2.497 -39.967 1.00 92.31 100 GLU A C 1
ATOM 769 O O . GLU A 1 100 ? 37.489 -2.893 -40.528 1.00 92.31 100 GLU A O 1
ATOM 774 N N . VAL A 1 101 ? 35.661 -1.587 -40.523 1.00 90.69 101 VAL A N 1
ATOM 775 C CA . VAL A 1 101 ? 35.925 -0.983 -41.840 1.00 90.69 101 VAL A CA 1
ATOM 776 C C . VAL A 1 101 ? 37.252 -0.222 -41.840 1.00 90.69 101 VAL A C 1
ATOM 778 O O . VAL A 1 101 ? 38.051 -0.388 -42.759 1.00 90.69 101 VAL A O 1
ATOM 781 N N . ILE A 1 102 ? 37.521 0.580 -40.804 1.00 86.69 102 ILE A N 1
ATOM 782 C CA . ILE 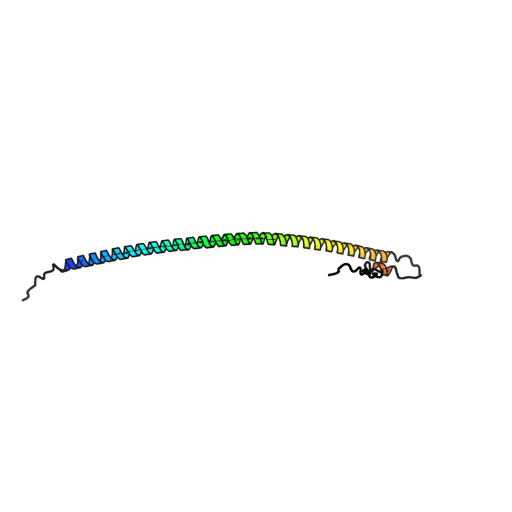A 1 102 ? 38.783 1.325 -40.675 1.00 86.69 102 ILE A CA 1
ATOM 783 C C . ILE A 1 102 ? 39.973 0.360 -40.653 1.00 86.69 102 ILE A C 1
ATOM 785 O O . ILE A 1 102 ? 40.923 0.544 -41.416 1.00 86.69 102 ILE A O 1
ATOM 789 N N . ASN A 1 103 ? 39.896 -0.697 -39.846 1.00 84.12 103 ASN A N 1
ATOM 790 C CA . ASN A 1 103 ? 40.952 -1.702 -39.754 1.00 84.12 103 ASN A CA 1
ATOM 791 C C . ASN A 1 103 ? 41.181 -2.408 -41.100 1.00 84.12 103 ASN A C 1
ATOM 793 O O . ASN A 1 103 ? 42.317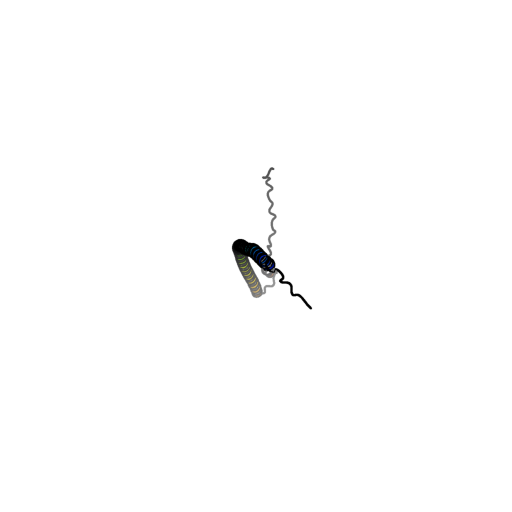 -2.459 -41.567 1.00 84.12 103 ASN A O 1
ATOM 797 N N . GLN A 1 104 ? 40.117 -2.845 -41.781 1.00 82.38 104 GLN A N 1
ATOM 798 C CA . GLN A 1 104 ? 40.214 -3.467 -43.109 1.00 82.38 104 GLN A CA 1
ATOM 799 C C . GLN A 1 104 ? 40.862 -2.531 -44.131 1.00 82.38 104 GLN A C 1
ATOM 801 O O . GLN A 1 104 ? 41.724 -2.948 -44.899 1.00 82.38 104 GLN A O 1
ATOM 806 N N . THR A 1 105 ? 40.484 -1.248 -44.142 1.00 77.06 105 THR A N 1
ATOM 807 C CA . THR A 1 105 ? 41.138 -0.280 -45.031 1.00 77.06 105 THR A CA 1
ATOM 808 C C . THR A 1 105 ? 42.620 -0.131 -44.702 1.00 77.06 105 THR A C 1
ATOM 810 O O . THR A 1 105 ? 43.424 -0.150 -45.625 1.00 77.06 105 THR A O 1
ATOM 813 N N . SER A 1 106 ? 43.003 -0.069 -43.421 1.00 71.44 106 SER A N 1
ATOM 814 C CA . SER A 1 106 ? 44.415 0.023 -43.027 1.00 71.44 106 SER A CA 1
ATOM 815 C C . SER A 1 106 ? 45.235 -1.195 -43.458 1.00 71.44 106 SER A C 1
ATOM 817 O O . SER A 1 106 ? 46.306 -1.022 -44.031 1.00 71.44 106 SER A O 1
ATOM 819 N N . GLU A 1 107 ? 44.690 -2.402 -43.293 1.00 66.75 107 GLU A N 1
ATOM 820 C CA . GLU A 1 107 ? 45.321 -3.655 -43.727 1.00 66.75 107 GLU A CA 1
ATOM 821 C C . GLU A 1 107 ? 45.459 -3.727 -45.256 1.00 66.75 107 GLU A C 1
ATOM 823 O O . GLU A 1 107 ? 46.481 -4.179 -45.772 1.00 66.75 107 GLU A O 1
ATOM 828 N N . ASN A 1 108 ? 44.463 -3.231 -45.997 1.00 59.81 108 ASN A N 1
ATOM 829 C CA . ASN A 1 108 ? 44.491 -3.223 -47.459 1.00 59.81 108 ASN A CA 1
ATOM 830 C C . ASN A 1 108 ? 45.546 -2.262 -48.030 1.00 59.81 108 ASN A C 1
ATOM 832 O O . ASN A 1 108 ? 46.187 -2.602 -49.023 1.00 59.81 108 ASN A O 1
ATOM 836 N N . ALA A 1 109 ? 45.789 -1.098 -47.415 1.00 58.88 109 ALA A N 1
ATOM 837 C CA . ALA A 1 109 ? 46.880 -0.230 -47.877 1.00 58.88 109 ALA A CA 1
ATOM 838 C C . ALA A 1 109 ? 48.271 -0.716 -47.493 1.00 58.88 109 ALA A C 1
ATOM 840 O O . ALA A 1 109 ? 49.221 -0.414 -48.212 1.00 58.88 109 ALA A O 1
ATOM 841 N N . ASP A 1 110 ? 48.402 -1.494 -46.421 1.00 54.19 110 ASP A N 1
ATOM 842 C CA . ASP A 1 110 ? 49.667 -2.160 -46.110 1.00 54.19 110 ASP A CA 1
ATOM 843 C C . ASP A 1 110 ? 49.977 -3.289 -47.124 1.00 54.19 110 ASP A C 1
ATOM 845 O O . ASP A 1 110 ? 51.132 -3.691 -47.264 1.00 54.19 110 ASP A O 1
ATOM 849 N N . MET A 1 111 ? 48.976 -3.763 -47.886 1.00 53.22 111 MET A N 1
ATOM 850 C CA . MET A 1 111 ? 49.120 -4.786 -48.932 1.00 53.22 111 MET A CA 1
ATOM 851 C C . MET A 1 111 ? 49.301 -4.209 -50.355 1.00 53.22 111 MET A C 1
ATOM 853 O O . MET A 1 111 ? 49.891 -4.873 -51.207 1.00 53.22 111 MET A O 1
ATOM 857 N N . GLU A 1 112 ? 48.855 -2.974 -50.625 1.00 49.91 112 GLU A N 1
ATOM 858 C CA . GLU A 1 112 ? 48.970 -2.322 -51.948 1.00 49.91 112 GLU A CA 1
ATOM 859 C C . GLU A 1 112 ? 50.336 -1.632 -52.193 1.00 49.91 112 GLU A C 1
ATOM 861 O O . GLU A 1 112 ? 50.608 -1.137 -53.286 1.00 49.91 112 GLU A O 1
ATOM 866 N N . VAL A 1 113 ? 51.267 -1.663 -51.228 1.00 49.66 113 VAL A N 1
ATOM 867 C CA . VAL A 1 113 ? 52.663 -1.202 -51.405 1.00 49.66 113 VAL A CA 1
ATOM 868 C C . VAL A 1 113 ? 53.545 -2.363 -51.891 1.00 49.66 113 VAL A C 1
ATOM 870 O O . VAL A 1 113 ? 54.474 -2.818 -51.228 1.00 49.66 113 VAL A O 1
ATOM 873 N N . GLY A 1 114 ? 53.210 -2.885 -53.074 1.00 45.03 114 GLY A N 1
ATOM 874 C CA . GLY A 1 114 ? 53.931 -3.970 -53.756 1.00 45.03 114 GLY A CA 1
ATOM 875 C C . GLY A 1 114 ? 54.494 -3.605 -55.133 1.00 45.03 114 GLY A C 1
ATOM 876 O O . GLY A 1 114 ? 55.164 -4.433 -55.747 1.00 45.03 114 GLY A O 1
ATOM 877 N N . ILE A 1 115 ? 54.267 -2.383 -55.624 1.00 45.16 115 ILE A N 1
ATOM 878 C CA . ILE A 1 115 ? 54.879 -1.877 -56.859 1.00 45.16 115 ILE A CA 1
ATOM 879 C C . ILE A 1 115 ? 55.738 -0.670 -56.490 1.00 45.16 115 ILE A C 1
ATOM 881 O O . ILE A 1 115 ? 55.241 0.420 -56.228 1.00 45.16 115 ILE A O 1
ATOM 885 N N . ARG A 1 116 ? 57.049 -0.910 -56.416 1.00 50.19 116 ARG A N 1
ATOM 886 C CA . ARG A 1 116 ? 58.069 0.136 -56.367 1.00 50.19 116 ARG A CA 1
ATOM 887 C C . ARG A 1 116 ? 57.975 0.949 -57.653 1.00 50.19 116 ARG A C 1
ATOM 889 O O . ARG A 1 116 ? 58.283 0.410 -58.713 1.00 50.19 116 ARG A O 1
ATOM 896 N N . ASP A 1 117 ? 57.611 2.216 -57.538 1.00 43.19 117 ASP A N 1
ATOM 897 C CA . ASP A 1 117 ? 58.027 3.221 -58.505 1.00 43.19 117 ASP A CA 1
ATOM 898 C C . ASP A 1 117 ? 58.478 4.455 -57.722 1.00 43.19 117 ASP A C 1
ATOM 900 O O . ASP A 1 117 ? 57.728 5.038 -56.936 1.00 43.19 117 ASP A O 1
ATOM 904 N N . ASP A 1 118 ? 59.764 4.763 -57.850 1.00 51.47 118 ASP A N 1
ATOM 905 C CA . ASP A 1 118 ? 60.447 5.851 -57.162 1.00 51.47 118 ASP A CA 1
ATOM 906 C C . ASP A 1 118 ? 60.043 7.190 -57.800 1.00 51.47 118 ASP A C 1
ATOM 908 O O . ASP A 1 118 ? 60.844 7.791 -58.510 1.00 51.47 118 ASP A O 1
ATOM 912 N N . ASN A 1 119 ? 58.810 7.671 -57.595 1.00 48.75 119 ASN A N 1
ATOM 913 C CA . ASN A 1 119 ? 58.500 9.081 -57.846 1.00 48.75 119 ASN A CA 1
ATOM 914 C C . ASN A 1 119 ? 57.230 9.597 -57.137 1.00 48.75 119 ASN A C 1
ATOM 916 O O . ASN A 1 119 ? 56.136 9.096 -57.362 1.00 48.75 119 ASN A O 1
ATOM 920 N N . ASP A 1 120 ? 57.416 10.667 -56.356 1.00 46.00 120 ASP A N 1
ATOM 921 C CA . ASP A 1 120 ? 56.448 11.681 -55.909 1.00 46.00 120 ASP A CA 1
ATOM 922 C C . ASP A 1 120 ? 55.129 11.266 -55.217 1.00 46.00 120 ASP A C 1
ATOM 924 O O . ASP A 1 120 ? 54.175 10.784 -55.821 1.00 46.00 120 ASP A O 1
ATOM 928 N N . GLY A 1 121 ? 55.004 11.695 -53.953 1.00 47.34 121 GLY A N 1
ATOM 929 C CA . GLY A 1 121 ? 53.712 12.036 -53.351 1.00 47.34 121 GLY A CA 1
ATOM 930 C C . GLY A 1 121 ? 53.165 11.029 -52.345 1.00 47.34 121 GLY A C 1
ATOM 931 O O . GLY A 1 121 ? 52.209 10.311 -52.626 1.00 47.34 121 GLY A O 1
ATOM 932 N N . ASP A 1 122 ? 53.702 11.076 -51.124 1.00 49.28 122 ASP A N 1
ATOM 933 C CA . ASP A 1 122 ? 53.115 10.504 -49.904 1.00 49.28 122 ASP A CA 1
ATOM 934 C C . ASP A 1 122 ? 51.739 11.138 -49.601 1.00 49.28 122 ASP A C 1
ATOM 936 O O . ASP A 1 122 ? 51.574 12.021 -48.760 1.00 49.28 122 ASP A O 1
ATOM 940 N N . VAL A 1 123 ? 50.727 10.744 -50.371 1.00 51.09 123 VAL A N 1
ATOM 941 C CA . VAL A 1 123 ? 49.325 11.152 -50.207 1.00 51.09 123 VAL A CA 1
ATOM 942 C C . VAL A 1 123 ? 48.438 9.947 -49.913 1.00 51.09 123 VAL A C 1
ATOM 944 O O . VAL A 1 123 ? 47.429 10.088 -49.216 1.00 51.09 123 VAL A O 1
ATOM 947 N N . THR A 1 124 ? 48.839 8.759 -50.369 1.00 50.34 124 THR A N 1
ATOM 948 C CA . THR A 1 124 ? 48.060 7.523 -50.243 1.00 50.34 124 THR A CA 1
ATOM 949 C C . THR A 1 124 ? 47.987 7.042 -48.788 1.00 50.34 124 THR A C 1
ATOM 951 O O . THR A 1 124 ? 46.919 6.643 -48.329 1.00 50.34 124 THR A O 1
ATOM 954 N N . GLY A 1 125 ? 49.057 7.213 -47.997 1.00 47.66 125 GLY A N 1
ATOM 955 C CA . GLY A 1 125 ? 49.067 6.863 -46.566 1.00 47.66 125 GLY A CA 1
ATOM 956 C C . GLY A 1 125 ? 48.263 7.814 -45.662 1.00 47.66 125 GLY A C 1
ATOM 957 O O . GLY A 1 125 ? 47.834 7.436 -44.569 1.00 47.66 125 GLY A O 1
ATOM 958 N N . CYS A 1 126 ? 48.015 9.052 -46.109 1.00 52.69 126 CYS A N 1
ATOM 959 C CA . CYS A 1 126 ? 47.353 10.088 -45.308 1.00 52.69 126 CYS A CA 1
ATOM 960 C C . CYS A 1 126 ? 45.817 10.020 -45.334 1.00 52.69 126 CYS A C 1
ATOM 962 O O . CYS A 1 126 ? 45.173 10.488 -44.393 1.00 52.69 126 CYS A O 1
ATOM 964 N N . LEU A 1 127 ? 45.215 9.489 -46.403 1.00 52.25 127 LEU A N 1
ATOM 965 C CA . LEU A 1 127 ? 43.752 9.417 -46.543 1.00 52.25 127 LEU A CA 1
ATOM 966 C C . LEU A 1 127 ? 43.140 8.291 -45.705 1.00 52.25 127 LEU A C 1
ATOM 968 O O . LEU A 1 127 ? 42.032 8.427 -45.195 1.00 52.25 127 LEU A O 1
ATOM 972 N N . LEU A 1 128 ? 43.894 7.218 -45.498 1.00 55.41 128 LEU A N 1
ATOM 973 C CA . LEU A 1 128 ? 43.410 6.022 -44.819 1.00 55.41 128 LEU A CA 1
ATOM 974 C C . LEU A 1 128 ? 43.487 6.102 -43.297 1.00 55.41 128 LEU A C 1
ATOM 976 O O . LEU A 1 128 ? 42.651 5.548 -42.593 1.00 55.41 128 LEU A O 1
ATOM 980 N N . LYS A 1 129 ? 44.463 6.847 -42.770 1.00 57.09 129 LYS A N 1
ATOM 981 C CA . LYS A 1 129 ? 44.645 7.011 -41.321 1.00 57.09 129 LYS A CA 1
ATOM 982 C C . LYS A 1 129 ? 43.694 8.036 -40.698 1.00 57.09 129 LYS A C 1
ATOM 984 O O . LYS A 1 129 ? 43.701 8.197 -39.479 1.00 57.09 129 LYS A O 1
ATOM 989 N N . ARG A 1 130 ? 42.908 8.767 -41.505 1.00 60.03 130 ARG A N 1
ATOM 990 C CA . ARG A 1 130 ? 42.004 9.838 -41.039 1.00 60.03 130 ARG A CA 1
ATOM 991 C C . ARG A 1 130 ? 40.699 9.912 -41.850 1.00 60.03 130 ARG A C 1
ATOM 993 O O . ARG A 1 130 ? 40.443 10.930 -42.495 1.00 60.03 130 ARG A O 1
ATOM 1000 N N . PRO A 1 131 ? 39.840 8.881 -41.769 1.00 57.69 131 PRO A N 1
ATOM 1001 C CA . PRO A 1 131 ? 38.611 8.781 -42.567 1.00 57.69 131 PRO A CA 1
ATOM 1002 C C . PRO A 1 131 ? 37.606 9.925 -42.333 1.00 57.69 131 PRO A C 1
ATOM 1004 O O . PRO A 1 131 ? 36.761 10.185 -43.182 1.00 57.69 131 PRO A O 1
ATOM 1007 N N . TRP A 1 132 ? 37.717 10.653 -41.216 1.00 59.28 132 TRP A N 1
ATOM 1008 C CA . TRP A 1 132 ? 36.792 11.729 -40.831 1.00 59.28 132 TRP A CA 1
ATOM 1009 C C . TRP A 1 132 ? 37.359 13.143 -40.975 1.00 59.28 132 TRP A C 1
ATOM 1011 O O . TRP A 1 132 ? 36.718 14.110 -40.562 1.00 59.28 132 TRP A O 1
ATOM 1021 N N . GLN A 1 133 ? 38.560 13.309 -41.535 1.00 68.50 133 GLN A N 1
ATOM 1022 C CA . GLN A 1 133 ? 39.120 14.645 -41.718 1.00 68.50 133 GLN A CA 1
ATOM 1023 C C . GLN A 1 133 ? 38.514 15.296 -42.968 1.00 68.50 133 GLN A C 1
ATOM 1025 O O . GLN A 1 133 ? 39.045 15.170 -44.071 1.00 68.50 133 GLN A O 1
ATOM 1030 N N . ILE A 1 134 ? 37.387 15.994 -42.784 1.00 60.41 134 ILE A N 1
ATOM 1031 C CA . ILE A 1 134 ? 36.727 16.797 -43.821 1.00 60.41 134 ILE A CA 1
ATOM 1032 C C . ILE A 1 134 ? 37.732 17.845 -44.310 1.00 60.41 134 ILE A C 1
ATOM 1034 O O . ILE A 1 134 ? 38.064 18.793 -43.603 1.00 60.41 134 ILE A O 1
ATOM 1038 N N . ARG A 1 135 ? 38.264 17.635 -45.516 1.00 54.16 135 ARG A N 1
ATOM 1039 C CA . ARG A 1 135 ? 39.353 18.441 -46.088 1.00 54.16 135 ARG A CA 1
ATOM 1040 C C . ARG A 1 135 ? 38.854 19.677 -46.851 1.00 54.16 135 ARG A C 1
ATOM 1042 O O . ARG A 1 135 ? 39.652 20.381 -47.459 1.00 54.16 135 ARG A O 1
ATOM 1049 N N . PHE A 1 136 ? 37.550 19.952 -46.809 1.00 57.25 136 PHE A N 1
ATOM 1050 C CA . PHE A 1 136 ? 36.957 21.143 -47.411 1.00 57.25 136 PHE A CA 1
ATOM 1051 C C . PHE A 1 136 ? 36.776 22.240 -46.355 1.00 57.25 136 PHE A C 1
ATOM 1053 O O . PHE A 1 136 ? 36.304 21.938 -45.255 1.00 57.25 136 PHE A O 1
ATOM 1060 N N . PRO A 1 137 ? 37.122 23.508 -46.655 1.00 67.12 137 PRO A N 1
ATOM 1061 C CA . PRO A 1 137 ? 36.818 24.607 -45.753 1.00 67.12 137 PRO A CA 1
ATOM 1062 C C . PRO A 1 137 ? 35.299 24.696 -45.588 1.00 67.12 137 PRO A C 1
ATOM 1064 O O . PRO A 1 137 ? 34.565 24.782 -46.573 1.00 67.12 137 PRO A O 1
ATOM 1067 N N . ILE A 1 138 ? 34.826 24.660 -44.340 1.00 64.38 138 ILE A N 1
ATOM 1068 C CA . ILE A 1 138 ? 33.428 24.946 -44.015 1.00 64.38 138 ILE A CA 1
ATOM 1069 C C . ILE A 1 138 ? 33.187 26.394 -44.441 1.00 64.38 138 ILE A C 1
ATOM 1071 O O . ILE A 1 138 ? 33.668 27.325 -43.795 1.00 64.38 138 ILE A O 1
ATOM 1075 N N . LEU A 1 139 ? 32.498 26.587 -45.567 1.00 64.69 139 LEU A N 1
ATOM 1076 C CA . LEU A 1 139 ? 32.104 27.919 -45.998 1.00 64.69 139 LEU A CA 1
ATOM 1077 C C . LEU A 1 139 ? 31.097 28.458 -44.971 1.00 64.69 139 LEU A C 1
ATOM 1079 O O . LEU A 1 139 ? 30.111 27.775 -44.678 1.00 64.69 139 LEU A O 1
ATOM 1083 N N . PRO A 1 140 ? 31.330 29.647 -44.392 1.00 69.00 140 PRO A N 1
ATOM 1084 C CA . PRO A 1 140 ? 30.394 30.228 -43.447 1.00 69.00 140 PRO A CA 1
ATOM 1085 C C . PRO A 1 140 ? 29.055 30.459 -44.149 1.00 69.00 140 PRO A C 1
ATOM 1087 O O . PRO A 1 140 ? 28.987 31.136 -45.174 1.00 69.00 140 PRO A O 1
ATOM 1090 N N . ILE A 1 141 ? 27.979 29.910 -43.587 1.00 65.88 141 ILE A N 1
ATOM 1091 C CA . ILE A 1 141 ? 26.622 30.196 -44.048 1.00 65.88 141 ILE A CA 1
ATOM 1092 C C . ILE A 1 141 ? 26.341 31.655 -43.686 1.00 65.88 141 ILE A C 1
ATOM 1094 O O . ILE A 1 141 ? 26.076 31.988 -42.532 1.00 65.88 141 ILE A O 1
ATOM 1098 N N . HIS A 1 142 ? 26.457 32.553 -44.660 1.00 57.59 142 HIS A N 1
ATOM 1099 C CA . HIS A 1 142 ? 26.016 33.929 -44.497 1.00 57.59 142 HIS A CA 1
ATOM 1100 C C . HIS A 1 142 ? 24.492 33.923 -44.444 1.00 57.59 142 HIS A C 1
ATOM 1102 O O . HIS A 1 142 ? 23.818 33.774 -45.462 1.00 57.59 142 HIS A O 1
ATOM 1108 N N . ALA A 1 143 ? 23.943 34.051 -43.237 1.00 57.47 143 ALA A N 1
ATOM 1109 C CA . ALA A 1 143 ? 22.537 34.360 -43.069 1.00 57.47 143 ALA A CA 1
ATOM 1110 C C . ALA A 1 143 ? 22.287 35.709 -43.753 1.00 57.47 143 ALA A C 1
ATOM 1112 O O . ALA A 1 143 ? 22.781 36.743 -43.300 1.00 57.47 143 ALA A O 1
ATOM 1113 N N . ALA A 1 144 ? 21.551 35.702 -44.865 1.00 56.75 144 ALA A N 1
ATOM 1114 C CA . ALA A 1 144 ? 20.996 36.924 -45.413 1.00 56.75 144 ALA A CA 1
ATOM 1115 C C . ALA A 1 144 ? 20.088 37.519 -44.331 1.00 56.75 144 ALA A C 1
ATOM 1117 O O . ALA A 1 144 ? 18.992 37.011 -44.087 1.00 56.75 144 ALA A O 1
ATOM 1118 N N . SER A 1 145 ? 20.586 38.553 -43.648 1.00 61.50 145 SER A N 1
ATOM 1119 C CA . SER A 1 145 ? 19.839 39.378 -42.702 1.00 61.50 145 SER A CA 1
ATOM 1120 C C . SER A 1 145 ? 18.654 39.994 -43.439 1.00 61.50 145 SER A C 1
ATOM 1122 O O . SER A 1 145 ? 18.740 41.062 -44.040 1.00 61.50 145 SER A O 1
ATOM 1124 N N . SER A 1 146 ? 17.552 39.258 -43.454 1.00 58.88 146 SER A N 1
ATOM 1125 C CA . SER A 1 146 ? 16.281 39.688 -44.009 1.00 58.88 146 SER A CA 1
ATOM 1126 C C . SER A 1 146 ? 15.415 39.990 -42.800 1.00 58.88 146 SER A C 1
ATOM 1128 O O . SER A 1 146 ? 14.856 39.085 -42.186 1.00 58.88 146 SER A O 1
ATOM 1130 N N . GLY A 1 147 ? 15.433 41.260 -42.391 1.00 63.91 147 GLY A N 1
ATOM 1131 C CA . GLY A 1 147 ? 14.767 41.789 -41.204 1.00 63.91 147 GLY A CA 1
ATOM 1132 C C . GLY A 1 147 ? 13.258 41.562 -41.214 1.00 63.91 147 GLY A C 1
ATOM 1133 O O . GLY A 1 147 ? 12.493 42.443 -41.597 1.00 63.91 147 GLY A O 1
ATOM 1134 N N . LEU A 1 148 ? 12.842 40.384 -40.758 1.00 59.34 148 LEU A N 1
ATOM 1135 C CA . LEU A 1 148 ? 11.452 39.939 -40.761 1.00 59.34 148 LEU A CA 1
ATOM 1136 C C . LEU A 1 148 ? 10.909 39.718 -39.349 1.00 59.34 148 LEU A C 1
ATOM 1138 O O . LEU A 1 148 ? 10.097 38.837 -39.140 1.00 59.34 148 LEU A O 1
ATOM 1142 N N . PHE A 1 149 ? 11.325 40.542 -38.387 1.00 60.94 149 PHE A N 1
ATOM 1143 C CA . PHE A 1 149 ? 10.567 40.763 -37.154 1.00 60.94 149 PHE A CA 1
ATOM 1144 C C . PHE A 1 149 ? 10.724 42.229 -36.736 1.00 60.94 149 PHE A C 1
ATOM 1146 O O . PHE A 1 149 ? 11.764 42.643 -36.227 1.00 60.94 149 PHE A O 1
ATOM 1153 N N . LYS A 1 150 ? 9.691 43.033 -37.011 1.00 55.25 150 LYS A N 1
ATOM 1154 C CA . LYS A 1 150 ? 9.444 44.290 -36.300 1.00 55.25 150 LYS A CA 1
ATOM 1155 C C . LYS A 1 150 ? 8.599 43.935 -35.075 1.00 55.25 150 LYS A C 1
ATOM 1157 O O . LYS A 1 150 ? 7.590 43.253 -35.240 1.00 55.25 150 LYS A O 1
ATOM 1162 N N . PHE A 1 151 ? 9.071 44.341 -33.897 1.00 58.22 151 PHE A N 1
ATOM 1163 C CA . PHE A 1 151 ? 8.291 44.352 -32.658 1.00 58.22 151 PHE A CA 1
ATOM 1164 C C . PHE A 1 151 ? 7.082 45.280 -32.787 1.00 58.22 151 PHE A C 1
ATOM 1166 O O . PHE A 1 151 ? 7.212 46.302 -33.505 1.00 58.22 151 PHE A O 1
#

Secondary structure (DSSP, 8-state):
---------SSHHHHHHHHHHHHHHHHHHHHHHHHHHHHHHHHHHHHHHHHHHHHHHHHHHHHHHHHHHHHHHHHHHHHHHHHHHHHHHHHHHHHHHHHHHHHHHHHHHHHSTTS----S-TTHHHHHS-TT---S---------------

Organism: Cuscuta europaea (NCBI:txid41803)